Protein AF-A0A6A7KTP9-F1 (afdb_monomer)

Structure (mmCIF, N/CA/C/O backbone):
data_AF-A0A6A7KTP9-F1
#
_entry.id   AF-A0A6A7KTP9-F1
#
loop_
_atom_site.group_PDB
_atom_site.id
_atom_site.type_symbol
_atom_site.label_atom_id
_atom_site.label_alt_id
_atom_site.label_comp_id
_atom_site.label_asym_id
_ato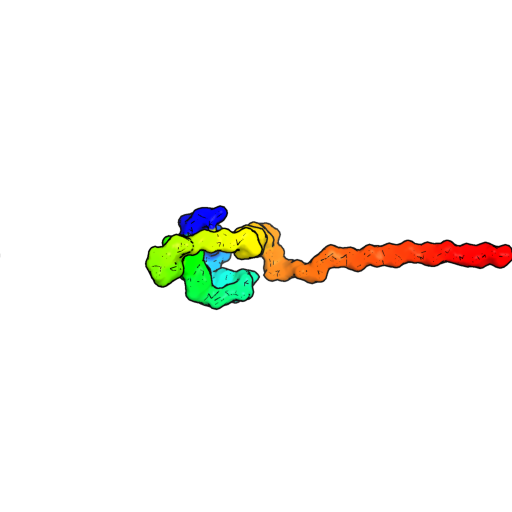m_site.label_entity_id
_atom_site.label_seq_id
_atom_site.pdbx_PDB_ins_code
_atom_site.Cartn_x
_atom_site.Cartn_y
_atom_site.Cartn_z
_atom_site.occupancy
_atom_site.B_iso_or_equiv
_atom_site.auth_seq_id
_atom_site.auth_comp_id
_atom_site.auth_asym_id
_atom_site.auth_atom_id
_atom_site.pdbx_PDB_model_num
ATOM 1 N N . MET A 1 1 ? -9.932 -1.623 -7.058 1.00 90.75 1 MET A N 1
ATOM 2 C CA . MET A 1 1 ? -9.688 -2.252 -5.750 1.00 90.75 1 MET A CA 1
ATOM 3 C C . MET A 1 1 ? -10.330 -1.373 -4.698 1.00 90.75 1 MET A C 1
ATOM 5 O O . MET A 1 1 ? -9.935 -0.214 -4.585 1.00 90.75 1 MET A O 1
ATOM 9 N N . LYS A 1 2 ? -11.379 -1.873 -4.036 1.00 96.88 2 LYS A N 1
ATOM 10 C CA . LYS A 1 2 ? -12.039 -1.166 -2.932 1.00 96.88 2 LYS A CA 1
ATOM 11 C C . LYS A 1 2 ? -11.176 -1.281 -1.660 1.00 96.88 2 LYS A C 1
ATOM 13 O O . LYS A 1 2 ? -10.326 -2.170 -1.602 1.00 96.88 2 LYS A O 1
ATOM 18 N N . PRO A 1 3 ? -11.399 -0.447 -0.629 1.00 97.56 3 PRO A N 1
ATOM 19 C CA . PRO A 1 3 ? -10.648 -0.529 0.629 1.00 97.56 3 PRO A CA 1
ATOM 20 C C . PRO A 1 3 ? -10.660 -1.930 1.266 1.00 97.56 3 PRO A C 1
ATOM 22 O O . PRO A 1 3 ? -9.620 -2.450 1.669 1.00 97.56 3 PRO A O 1
ATOM 25 N N . ALA A 1 4 ? -11.824 -2.591 1.256 1.00 97.69 4 ALA A N 1
ATOM 26 C CA . ALA A 1 4 ? -11.979 -3.962 1.742 1.00 97.69 4 ALA A CA 1
ATOM 27 C C . ALA A 1 4 ? -11.169 -4.986 0.923 1.00 97.69 4 ALA A C 1
ATOM 29 O O . ALA A 1 4 ? -10.584 -5.902 1.501 1.00 97.69 4 ALA A O 1
ATOM 30 N N . ASP A 1 5 ? -11.085 -4.813 -0.400 1.00 98.38 5 ASP A N 1
ATOM 31 C CA . ASP A 1 5 ? -10.287 -5.685 -1.271 1.00 98.38 5 ASP A CA 1
ATOM 32 C C . ASP A 1 5 ? -8.791 -5.512 -1.009 1.00 98.38 5 ASP A C 1
ATOM 34 O O . ASP A 1 5 ? -8.067 -6.497 -0.957 1.00 98.38 5 ASP A O 1
ATOM 38 N N . PHE A 1 6 ? -8.331 -4.274 -0.796 1.00 98.50 6 PHE A N 1
ATOM 39 C CA . PHE A 1 6 ? -6.929 -3.990 -0.476 1.00 98.50 6 PHE A CA 1
ATOM 40 C C . PHE A 1 6 ? -6.529 -4.618 0.867 1.00 98.50 6 PHE A C 1
ATOM 42 O O . PHE A 1 6 ? -5.487 -5.265 0.973 1.00 98.50 6 PHE A O 1
ATOM 49 N N . LYS A 1 7 ? -7.404 -4.526 1.878 1.00 98.56 7 LYS A N 1
ATOM 50 C CA . LYS A 1 7 ? -7.208 -5.211 3.164 1.00 98.56 7 LYS A CA 1
ATOM 51 C C . LYS A 1 7 ? -7.177 -6.735 3.008 1.00 98.56 7 LYS A C 1
ATOM 53 O O . LYS A 1 7 ? -6.318 -7.386 3.601 1.00 98.56 7 LYS A O 1
ATOM 58 N N . ARG A 1 8 ? -8.099 -7.306 2.219 1.00 98.62 8 ARG A N 1
ATOM 59 C CA . ARG A 1 8 ? -8.142 -8.749 1.920 1.00 98.62 8 ARG A CA 1
ATOM 60 C C . ARG A 1 8 ? -6.887 -9.222 1.201 1.00 98.62 8 ARG A C 1
ATOM 62 O O . ARG A 1 8 ? -6.329 -10.222 1.622 1.00 98.62 8 ARG A O 1
ATOM 69 N N . TRP A 1 9 ? -6.429 -8.497 0.181 1.00 98.56 9 TRP A N 1
ATOM 70 C CA . TRP A 1 9 ? -5.181 -8.783 -0.530 1.00 98.56 9 TRP A CA 1
ATOM 71 C C . TRP A 1 9 ? -4.007 -8.877 0.448 1.00 98.56 9 TRP A C 1
ATOM 73 O O . TRP A 1 9 ? -3.354 -9.913 0.530 1.00 98.56 9 TRP A O 1
ATOM 83 N N . ARG A 1 10 ? -3.810 -7.842 1.275 1.00 98.62 10 ARG A N 1
ATOM 84 C CA . ARG A 1 10 ? -2.710 -7.812 2.244 1.00 98.62 10 ARG A CA 1
ATOM 85 C C . ARG A 1 10 ? -2.764 -9.000 3.203 1.00 98.62 10 ARG A C 1
ATOM 87 O O . ARG A 1 10 ? -1.748 -9.634 3.466 1.00 98.62 10 ARG A O 1
ATOM 94 N N . LYS A 1 11 ? -3.951 -9.281 3.745 1.00 98.50 11 LYS A N 1
ATOM 95 C CA . LYS A 1 11 ? -4.160 -10.400 4.670 1.00 98.50 11 LYS A CA 1
ATOM 96 C C . LYS A 1 11 ? -3.997 -11.760 3.995 1.00 98.50 11 LYS A C 1
ATOM 98 O O . LYS A 1 11 ? -3.475 -12.659 4.638 1.00 98.50 11 LYS A O 1
ATOM 103 N N . GLY A 1 12 ? -4.388 -11.892 2.729 1.00 98.31 12 GLY A N 1
ATOM 104 C CA . GLY A 1 12 ? -4.186 -13.101 1.930 1.00 98.31 12 GLY A CA 1
ATOM 105 C C . GLY A 1 12 ? -2.709 -13.427 1.705 1.00 98.31 12 GLY A C 1
ATOM 106 O O . GLY A 1 12 ? -2.360 -14.596 1.650 1.00 98.31 12 GLY A O 1
ATOM 107 N N . LEU A 1 13 ? -1.843 -12.410 1.671 1.00 97.69 13 LEU A N 1
ATOM 108 C CA . LEU A 1 13 ? -0.385 -12.572 1.626 1.00 97.69 13 LEU A CA 1
ATOM 109 C C . LEU A 1 13 ? 0.268 -12.704 3.016 1.00 97.69 13 LEU A C 1
ATOM 111 O O . LEU A 1 13 ? 1.488 -12.704 3.120 1.00 97.69 13 LEU A O 1
ATOM 115 N N . GLY A 1 14 ? -0.513 -12.749 4.100 1.00 98.12 14 GLY A N 1
ATOM 116 C CA . GLY A 1 14 ? 0.021 -12.836 5.465 1.00 98.12 14 GLY A CA 1
ATOM 117 C C . GLY A 1 14 ? 0.726 -11.571 5.972 1.00 98.12 14 GLY A C 1
ATOM 118 O O . GLY A 1 14 ? 1.269 -11.576 7.072 1.00 98.12 14 GLY A O 1
ATOM 119 N N . LEU A 1 15 ? 0.683 -10.463 5.227 1.00 98.25 15 LEU A N 1
ATOM 120 C CA . LEU A 1 15 ? 1.475 -9.270 5.524 1.00 98.25 15 LEU A CA 1
ATOM 121 C C . LEU A 1 15 ? 0.843 -8.409 6.629 1.00 98.25 15 LEU A C 1
ATOM 123 O O . LEU A 1 15 ? -0.366 -8.130 6.651 1.00 98.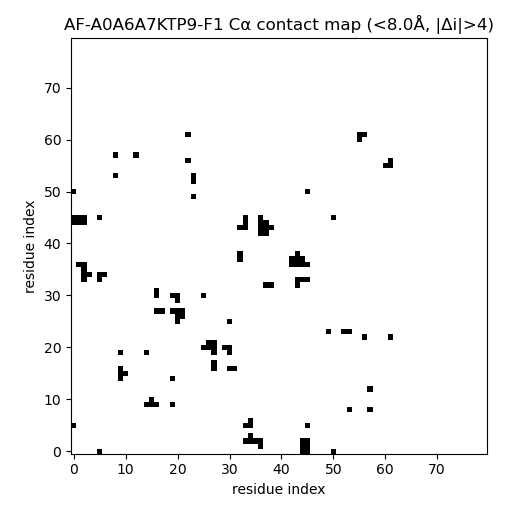25 15 LEU A O 1
ATOM 127 N N . SER A 1 16 ? 1.669 -7.865 7.515 1.00 98.56 16 SER A N 1
ATOM 128 C CA . SER A 1 16 ? 1.327 -6.724 8.363 1.00 98.56 16 SER A CA 1
ATOM 129 C C . SER A 1 16 ? 1.186 -5.439 7.532 1.00 98.56 16 SER A C 1
ATOM 131 O O . SER A 1 16 ? 1.577 -5.359 6.368 1.00 98.56 16 SER A O 1
ATOM 133 N N . GLN A 1 17 ? 0.617 -4.381 8.122 1.00 98.56 17 GLN A N 1
ATOM 134 C CA . GLN A 1 17 ? 0.563 -3.072 7.450 1.00 98.56 17 GLN A CA 1
ATOM 135 C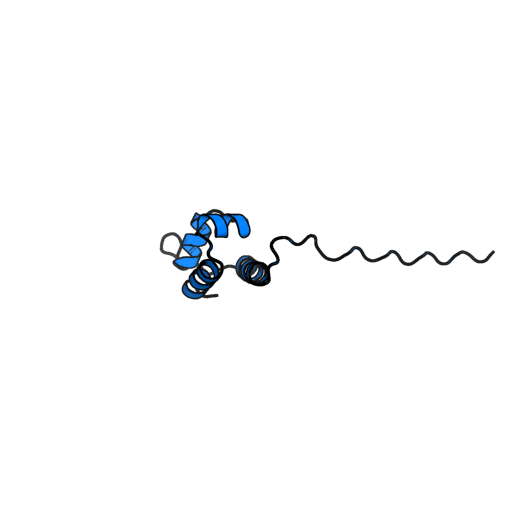 C . GLN A 1 17 ? 1.957 -2.467 7.216 1.00 98.56 17 GLN A C 1
ATOM 137 O O . GLN A 1 17 ? 2.092 -1.622 6.336 1.00 98.56 17 GLN A O 1
ATOM 142 N N . LYS A 1 18 ? 2.958 -2.845 8.026 1.00 98.69 18 LYS A N 1
ATOM 143 C CA . LYS A 1 18 ? 4.340 -2.376 7.889 1.00 98.69 18 LYS A CA 1
ATOM 144 C C . LYS A 1 18 ? 5.003 -3.056 6.690 1.00 98.69 18 LYS A C 1
ATOM 146 O O . LYS A 1 18 ? 5.437 -2.353 5.790 1.00 98.69 18 LYS A O 1
ATOM 151 N N . GLU A 1 19 ? 4.964 -4.384 6.632 1.00 98.62 19 GLU A N 1
ATOM 152 C CA . GLU A 1 19 ? 5.568 -5.161 5.536 1.00 98.62 19 GLU A CA 1
ATOM 153 C C . GLU A 1 19 ? 4.923 -4.828 4.191 1.00 98.62 19 GLU A C 1
ATOM 155 O O . GLU A 1 19 ? 5.611 -4.590 3.209 1.00 98.62 19 GLU A O 1
ATOM 160 N N . ALA A 1 20 ? 3.593 -4.699 4.145 1.00 98.56 20 ALA A N 1
ATOM 161 C CA . ALA A 1 20 ? 2.915 -4.276 2.921 1.00 98.56 20 ALA A CA 1
ATOM 162 C C . ALA A 1 20 ? 3.360 -2.882 2.453 1.00 98.56 20 ALA A C 1
ATOM 164 O O . ALA A 1 20 ? 3.389 -2.613 1.257 1.00 98.56 20 ALA A O 1
ATOM 165 N N . ALA A 1 21 ? 3.686 -1.983 3.385 1.00 98.62 21 ALA A N 1
ATOM 166 C CA . ALA A 1 21 ? 4.193 -0.663 3.043 1.00 98.62 21 ALA A CA 1
ATOM 167 C C . ALA A 1 21 ? 5.618 -0.744 2.484 1.00 98.62 21 ALA A C 1
ATOM 169 O O . ALA A 1 21 ? 5.895 -0.098 1.480 1.00 98.62 21 ALA A O 1
ATOM 170 N N . GLU A 1 22 ? 6.479 -1.567 3.083 1.00 98.38 22 GLU A N 1
ATOM 171 C CA . GLU A 1 22 ? 7.847 -1.815 2.612 1.00 98.38 22 GLU A CA 1
ATOM 172 C C . GLU A 1 22 ? 7.845 -2.424 1.203 1.00 98.38 22 GLU A C 1
ATOM 174 O O . GLU A 1 22 ? 8.445 -1.849 0.299 1.00 98.38 22 GLU A O 1
ATOM 179 N N . MET A 1 23 ? 7.067 -3.488 0.975 1.00 97.94 23 MET A N 1
ATOM 180 C CA . MET A 1 23 ? 6.949 -4.152 -0.334 1.00 97.94 23 MET A CA 1
ATOM 181 C C . MET A 1 23 ? 6.382 -3.237 -1.429 1.00 97.94 23 MET A C 1
ATOM 183 O O . MET A 1 23 ? 6.712 -3.385 -2.599 1.00 97.94 23 MET A O 1
ATOM 187 N N . LEU A 1 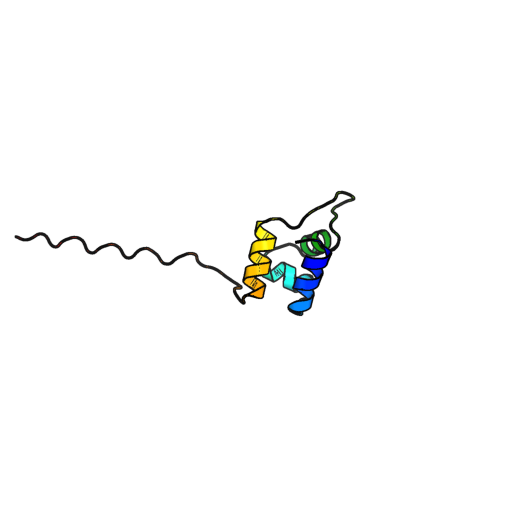24 ? 5.506 -2.292 -1.069 1.00 98.00 24 LEU A N 1
ATOM 188 C CA . LEU A 1 24 ? 4.921 -1.336 -2.018 1.00 98.00 24 LEU A CA 1
ATOM 189 C C . LEU A 1 24 ? 5.748 -0.048 -2.172 1.00 98.00 24 LEU A C 1
ATOM 191 O O . LEU A 1 24 ? 5.357 0.819 -2.955 1.00 98.00 24 LEU A O 1
ATOM 195 N N . GLY A 1 25 ? 6.828 0.134 -1.403 1.00 97.69 25 GLY A N 1
ATOM 196 C CA . GLY A 1 25 ? 7.593 1.386 -1.384 1.00 97.69 25 GLY A CA 1
ATOM 197 C C . GLY A 1 25 ? 6.791 2.586 -0.858 1.00 97.69 25 GLY A C 1
ATOM 198 O O . GLY A 1 25 ? 6.941 3.712 -1.331 1.00 97.69 25 GLY A O 1
ATOM 199 N N . LEU A 1 26 ? 5.892 2.363 0.103 1.00 98.00 26 LEU A N 1
ATOM 200 C CA . LEU A 1 26 ? 4.994 3.372 0.663 1.00 98.00 26 LEU A CA 1
ATOM 201 C C . LEU A 1 26 ? 5.285 3.642 2.142 1.00 98.00 26 LEU A C 1
ATOM 203 O O . LEU A 1 26 ? 5.799 2.811 2.883 1.00 98.00 26 LEU A O 1
ATOM 207 N N . LYS A 1 27 ? 4.831 4.798 2.637 1.00 98.19 27 LYS A N 1
ATOM 208 C CA . LYS A 1 27 ? 4.723 5.024 4.086 1.00 98.19 27 LYS A CA 1
ATOM 209 C C . LYS A 1 27 ? 3.592 4.158 4.651 1.00 98.19 27 LYS A C 1
ATOM 211 O O . LYS A 1 27 ? 2.497 4.155 4.088 1.00 98.19 27 LYS A O 1
ATOM 216 N N . ARG A 1 28 ? 3.779 3.544 5.829 1.00 98.31 28 ARG A N 1
ATOM 217 C CA . ARG A 1 28 ? 2.745 2.737 6.527 1.00 98.31 28 ARG A CA 1
ATOM 218 C C . ARG A 1 28 ? 1.378 3.428 6.615 1.00 98.31 28 ARG A C 1
ATOM 220 O O . ARG A 1 28 ? 0.341 2.784 6.470 1.00 98.31 28 ARG A O 1
ATOM 227 N N . ARG A 1 29 ? 1.359 4.750 6.809 1.00 97.88 29 ARG A N 1
ATOM 228 C CA . ARG A 1 29 ? 0.117 5.538 6.876 1.00 97.88 29 ARG A CA 1
ATOM 229 C C . ARG A 1 29 ? -0.700 5.490 5.576 1.00 97.88 29 ARG A C 1
ATOM 231 O O . ARG A 1 29 ? -1.922 5.536 5.635 1.00 97.88 29 ARG A O 1
ATOM 238 N N . MET A 1 30 ? -0.058 5.338 4.416 1.00 98.19 30 MET A N 1
ATOM 239 C CA . MET A 1 30 ? -0.757 5.214 3.129 1.00 98.19 30 MET A CA 1
ATOM 240 C C . MET A 1 30 ? -1.538 3.906 3.036 1.00 98.19 30 MET A C 1
ATOM 242 O O . MET A 1 30 ? -2.699 3.924 2.643 1.00 98.19 30 MET A O 1
ATOM 246 N N . VAL A 1 31 ? -0.950 2.796 3.495 1.00 98.31 31 VAL A N 1
ATOM 247 C CA . VAL A 1 31 ? -1.644 1.501 3.598 1.00 98.31 31 VAL A CA 1
ATOM 248 C C . VAL A 1 31 ? -2.903 1.645 4.458 1.00 98.31 31 VAL A C 1
ATOM 250 O O . VAL A 1 31 ? -3.978 1.217 4.051 1.00 98.31 31 VAL A O 1
ATOM 253 N N . GLN A 1 32 ? -2.808 2.324 5.605 1.00 98.12 32 GLN A N 1
ATOM 254 C CA . GLN A 1 32 ? -3.962 2.577 6.478 1.00 98.12 32 GLN A CA 1
ATOM 255 C C . GLN A 1 32 ? -5.045 3.421 5.798 1.00 98.12 32 GLN A C 1
ATOM 257 O O . GLN A 1 32 ? -6.227 3.088 5.888 1.00 98.12 32 GLN A O 1
ATOM 262 N N . TYR A 1 33 ? -4.661 4.493 5.102 1.00 98.44 33 TYR A N 1
ATOM 263 C CA . TYR A 1 33 ? -5.605 5.324 4.357 1.00 98.44 33 TYR A CA 1
ATOM 264 C C . TYR A 1 33 ? -6.325 4.539 3.260 1.00 98.44 33 TYR A C 1
ATOM 266 O O . TYR A 1 33 ? -7.534 4.690 3.099 1.00 98.44 33 TYR A O 1
ATOM 274 N N . TYR A 1 34 ? -5.614 3.665 2.549 1.00 98.38 34 TYR A N 1
ATOM 275 C CA . TYR A 1 34 ? -6.191 2.812 1.514 1.00 98.38 34 TYR A CA 1
ATOM 276 C C . TYR A 1 34 ? -7.123 1.738 2.075 1.00 98.38 34 TYR A C 1
ATOM 278 O O . TYR A 1 34 ? -8.186 1.518 1.502 1.00 98.38 34 TYR A O 1
ATOM 286 N N . GLU A 1 35 ? -6.790 1.124 3.213 1.00 98.12 35 GLU A N 1
ATOM 287 C CA . GLU A 1 35 ? -7.678 0.170 3.893 1.00 98.12 35 GLU A CA 1
ATOM 288 C C . GLU A 1 35 ? -8.929 0.828 4.475 1.00 98.12 35 GLU A C 1
ATOM 290 O O . GLU A 1 35 ? -9.996 0.216 4.490 1.00 98.12 35 GLU A O 1
ATOM 295 N N . LYS A 1 36 ? -8.809 2.069 4.960 1.00 97.69 36 LYS A N 1
ATOM 296 C CA . LYS A 1 36 ? -9.946 2.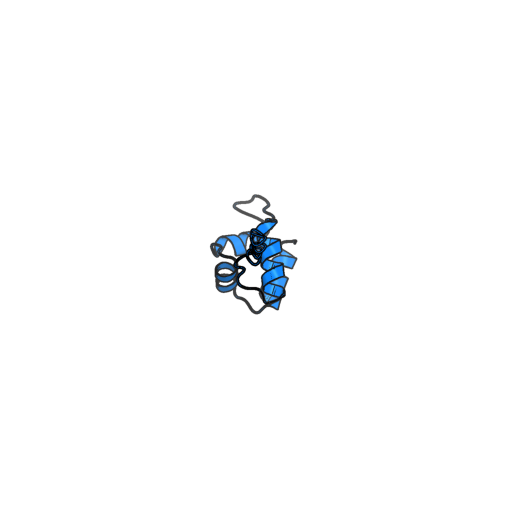835 5.482 1.00 97.69 36 LYS A CA 1
ATOM 297 C C . LYS A 1 36 ? -10.773 3.476 4.364 1.00 97.69 36 LYS A C 1
ATOM 299 O O . LYS A 1 36 ? -11.943 3.778 4.564 1.00 97.69 36 LYS A O 1
ATOM 304 N N . GLY A 1 37 ? -10.170 3.715 3.201 1.00 97.69 37 GLY A N 1
ATOM 305 C CA . GLY A 1 37 ? -10.778 4.460 2.100 1.00 97.69 37 GLY A CA 1
ATOM 306 C C . GLY A 1 37 ? -10.912 5.960 2.363 1.00 97.69 37 GLY A C 1
ATOM 307 O O . GLY A 1 37 ? -11.671 6.634 1.666 1.00 97.69 37 GLY A O 1
ATOM 308 N N . GLN A 1 38 ? -10.201 6.499 3.361 1.00 96.44 38 GLN A N 1
ATOM 309 C CA . GLN A 1 38 ? -10.216 7.928 3.674 1.00 96.44 38 GLN A CA 1
ATOM 310 C C . GLN A 1 38 ? -8.860 8.452 4.162 1.00 96.44 38 GLN A C 1
ATOM 312 O O . GLN A 1 38 ? -8.119 7.754 4.856 1.00 96.44 38 GLN A O 1
ATOM 317 N N . ARG A 1 39 ? -8.5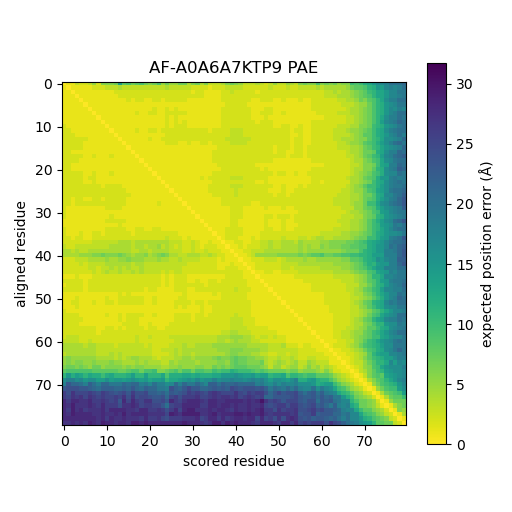98 9.727 3.874 1.00 95.44 39 ARG A N 1
ATOM 318 C CA . ARG A 1 39 ? -7.500 10.538 4.401 1.00 95.44 39 ARG A CA 1
ATOM 319 C C . ARG A 1 39 ? -8.082 11.847 4.925 1.00 95.44 39 ARG A C 1
ATOM 321 O O . ARG A 1 39 ? -8.701 12.579 4.163 1.00 95.44 39 ARG A O 1
ATOM 328 N N . ASP A 1 40 ? -7.890 12.116 6.214 1.00 92.94 40 ASP A N 1
ATOM 329 C CA . ASP A 1 40 ? -8.278 13.383 6.855 1.00 92.94 40 ASP A CA 1
ATOM 330 C C . ASP A 1 40 ? -9.748 13.771 6.561 1.00 92.94 40 ASP A C 1
ATOM 332 O O . ASP A 1 40 ? -10.066 14.892 6.181 1.00 92.94 40 ASP A O 1
ATOM 336 N N . GLY A 1 41 ? -10.649 12.782 6.647 1.00 92.38 41 GLY A N 1
ATOM 337 C CA . GLY A 1 41 ? -12.088 12.933 6.379 1.00 92.38 41 GLY A CA 1
ATOM 338 C C . GLY A 1 41 ? -12.493 12.876 4.900 1.00 92.38 41 GLY A C 1
ATOM 339 O O . GLY A 1 41 ? -13.670 12.710 4.596 1.00 92.38 41 GLY A O 1
ATOM 340 N N . LYS A 1 42 ? -11.540 12.936 3.966 1.00 95.56 42 LYS A N 1
ATOM 341 C CA . LYS A 1 42 ? -11.800 12.865 2.521 1.00 95.56 42 LYS A CA 1
ATOM 342 C C . LYS A 1 42 ? -11.674 11.437 2.012 1.00 95.56 42 LYS A C 1
ATOM 344 O O . LYS A 1 42 ? -10.754 10.721 2.403 1.00 95.56 42 LYS A O 1
ATOM 349 N N . LYS A 1 43 ? -12.561 11.021 1.104 1.00 96.12 43 LYS A N 1
ATOM 350 C CA . LYS A 1 43 ? -12.461 9.707 0.452 1.00 96.12 43 LYS A CA 1
ATOM 351 C C . LYS A 1 43 ? -11.161 9.615 -0.349 1.00 96.12 43 LYS A C 1
ATOM 353 O O . LYS A 1 43 ? -10.827 10.529 -1.097 1.00 96.12 43 LYS A O 1
ATOM 358 N N . VAL A 1 44 ? -10.449 8.500 -0.211 1.00 96.62 44 VAL A N 1
ATOM 359 C CA . VAL A 1 44 ? -9.245 8.204 -0.995 1.00 96.62 44 VAL A CA 1
ATOM 360 C C . VAL A 1 44 ? -9.328 6.787 -1.544 1.00 96.62 44 VAL A C 1
ATOM 362 O O . VAL A 1 44 ? -9.638 5.838 -0.826 1.00 96.62 44 VAL A O 1
ATOM 365 N N . GLY A 1 45 ? -9.081 6.651 -2.843 1.00 96.44 45 GLY A N 1
ATOM 366 C CA . GLY A 1 45 ? -8.994 5.359 -3.512 1.00 96.44 45 GLY A CA 1
ATOM 367 C C . GLY A 1 45 ? -7.557 4.851 -3.578 1.00 96.44 45 GLY A C 1
ATOM 368 O O . GLY A 1 45 ? -6.607 5.621 -3.450 1.00 96.44 45 GLY A O 1
ATOM 369 N N . VAL A 1 46 ? -7.402 3.553 -3.840 1.00 97.88 46 VAL A N 1
ATOM 370 C CA . VAL A 1 46 ? -6.101 2.947 -4.154 1.00 97.88 46 VAL A CA 1
ATOM 371 C C . VAL A 1 46 ? -5.666 3.405 -5.560 1.00 97.88 46 VAL A C 1
ATOM 373 O O . VAL A 1 46 ? -6.367 3.088 -6.533 1.00 97.88 46 VAL A O 1
ATOM 376 N N . PRO A 1 47 ? -4.536 4.125 -5.718 1.00 98.00 47 PRO A N 1
AT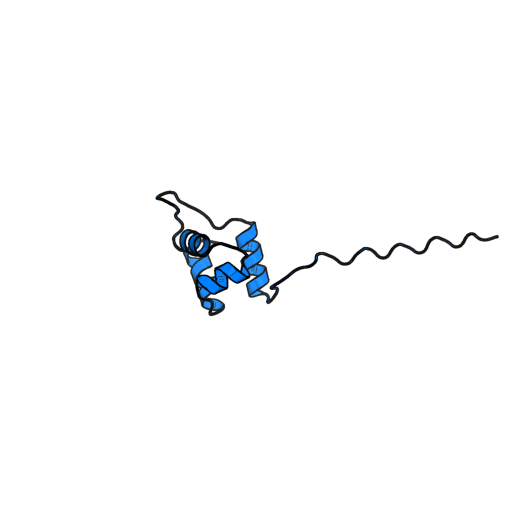OM 377 C CA . PRO A 1 47 ? -4.061 4.581 -7.024 1.00 98.00 47 PRO A CA 1
ATOM 378 C C . PRO A 1 47 ? -3.814 3.422 -7.997 1.00 98.00 47 PRO A C 1
ATOM 380 O O . PRO A 1 47 ? -3.563 2.290 -7.584 1.00 98.00 47 PRO A O 1
ATOM 383 N N . LYS A 1 48 ? -3.849 3.693 -9.310 1.00 98.31 48 LYS A N 1
ATOM 384 C CA . LYS A 1 48 ? -3.586 2.670 -10.344 1.00 98.31 48 LYS A CA 1
ATOM 385 C C . LYS A 1 48 ? -2.232 1.984 -10.136 1.00 98.31 48 LYS A C 1
ATOM 387 O O . LYS A 1 48 ? -2.192 0.761 -10.155 1.00 98.31 48 LYS A O 1
ATOM 392 N N . ILE A 1 49 ? -1.177 2.756 -9.868 1.00 98.06 49 ILE A N 1
ATOM 393 C CA . ILE A 1 49 ? 0.176 2.228 -9.628 1.00 98.06 49 ILE A CA 1
ATOM 394 C C . ILE A 1 49 ? 0.206 1.220 -8.472 1.00 98.06 49 ILE A C 1
ATOM 396 O O . ILE A 1 49 ? 0.757 0.138 -8.617 1.00 98.06 49 ILE A O 1
ATOM 400 N N . VAL A 1 50 ? -0.493 1.516 -7.371 1.00 98.31 50 VAL A N 1
ATOM 401 C CA . VAL A 1 50 ? -0.541 0.641 -6.195 1.00 98.31 50 VAL A CA 1
ATOM 402 C C . VAL A 1 50 ? -1.333 -0.625 -6.507 1.00 98.31 50 VAL A C 1
ATOM 404 O O . VAL A 1 50 ? -0.920 -1.710 -6.131 1.00 98.31 50 VAL A O 1
ATOM 407 N N . ARG A 1 51 ? -2.445 -0.519 -7.248 1.00 98.50 51 ARG A N 1
ATOM 408 C CA . ARG A 1 51 ? -3.223 -1.699 -7.662 1.00 98.50 51 ARG A CA 1
ATOM 409 C C . ARG A 1 51 ? -2.419 -2.649 -8.550 1.00 98.50 51 ARG A C 1
ATOM 411 O O . ARG A 1 51 ? -2.556 -3.856 -8.392 1.00 98.50 51 ARG A O 1
ATOM 418 N N . LEU A 1 52 ? -1.615 -2.108 -9.465 1.00 98.38 52 LEU A N 1
ATOM 419 C CA . LEU A 1 52 ? -0.728 -2.902 -10.316 1.00 98.38 52 LEU A CA 1
ATOM 420 C C . LEU A 1 52 ? 0.385 -3.560 -9.493 1.00 98.38 52 LEU A C 1
ATOM 422 O O . LEU A 1 52 ? 0.622 -4.750 -9.656 1.00 98.38 52 LEU A O 1
ATOM 426 N N . ALA A 1 53 ? 0.990 -2.830 -8.552 1.00 98.38 53 ALA A N 1
ATOM 427 C CA . ALA A 1 53 ? 1.982 -3.392 -7.638 1.00 98.38 53 ALA A CA 1
ATOM 428 C C . ALA A 1 53 ? 1.393 -4.503 -6.746 1.00 98.38 53 ALA A C 1
ATOM 430 O O . ALA A 1 53 ? 2.015 -5.543 -6.576 1.00 98.38 53 ALA A O 1
ATOM 431 N N . CYS A 1 54 ? 0.163 -4.349 -6.237 1.00 98.38 54 CYS A N 1
ATOM 432 C CA . CYS A 1 54 ? -0.522 -5.417 -5.498 1.00 98.38 54 CYS A CA 1
ATOM 433 C C . CYS A 1 54 ? -0.709 -6.686 -6.336 1.00 98.38 54 CYS A C 1
ATOM 435 O O . CYS A 1 54 ? -0.579 -7.785 -5.802 1.00 98.38 54 CYS A O 1
ATOM 437 N N . TYR A 1 55 ? -1.038 -6.536 -7.622 1.00 98.38 55 TYR A N 1
ATOM 438 C CA . TYR A 1 55 ? -1.150 -7.670 -8.535 1.00 98.38 55 TYR A CA 1
ATOM 439 C C . TYR A 1 55 ? 0.207 -8.355 -8.735 1.00 98.38 55 TYR A C 1
ATOM 441 O O . TYR A 1 55 ? 0.293 -9.553 -8.510 1.00 98.38 55 TYR A O 1
ATOM 449 N N . ALA A 1 56 ? 1.263 -7.594 -9.041 1.00 98.38 56 ALA A N 1
ATOM 450 C CA . ALA A 1 56 ? 2.621 -8.126 -9.180 1.00 98.38 56 ALA A CA 1
ATOM 451 C C . ALA A 1 56 ? 3.072 -8.898 -7.928 1.00 98.38 56 ALA A C 1
ATOM 453 O O . ALA A 1 56 ? 3.514 -10.036 -8.032 1.00 98.38 56 ALA A O 1
ATOM 454 N N . LEU A 1 57 ? 2.856 -8.334 -6.736 1.00 98.06 57 LEU A N 1
ATOM 455 C CA . LEU A 1 57 ? 3.184 -8.994 -5.470 1.00 98.06 57 LEU A CA 1
ATOM 456 C C . LEU A 1 57 ? 2.375 -10.274 -5.231 1.00 98.06 57 LEU A C 1
ATOM 458 O O . LEU A 1 57 ? 2.904 -11.235 -4.682 1.00 98.06 57 LEU A O 1
ATOM 462 N N . ALA A 1 58 ? 1.099 -10.299 -5.628 1.00 97.69 58 ALA A N 1
ATOM 463 C CA . ALA A 1 58 ? 0.276 -11.504 -5.536 1.00 97.69 58 ALA A CA 1
ATOM 464 C C . ALA A 1 58 ? 0.723 -12.598 -6.521 1.00 97.69 58 ALA A C 1
ATOM 466 O O . ALA A 1 58 ? 0.527 -13.775 -6.239 1.00 97.69 58 ALA A O 1
ATOM 467 N N . ASP A 1 59 ? 1.343 -12.203 -7.633 1.00 97.56 59 ASP A N 1
ATOM 468 C CA . ASP A 1 59 ? 1.952 -13.084 -8.635 1.00 97.56 59 ASP A CA 1
ATOM 469 C C . ASP A 1 59 ? 3.403 -13.477 -8.280 1.00 97.56 59 ASP A C 1
ATOM 471 O O . ASP A 1 59 ? 4.083 -14.159 -9.039 1.00 97.56 59 ASP A O 1
ATOM 475 N N . GLY A 1 60 ? 3.906 -13.048 -7.114 1.00 96.81 60 GLY A N 1
ATOM 476 C CA . GLY A 1 60 ? 5.262 -13.351 -6.646 1.00 96.81 60 GLY A CA 1
ATOM 477 C C . GLY A 1 60 ? 6.361 -12.445 -7.213 1.00 96.81 60 GLY A C 1
ATOM 478 O O . GLY A 1 60 ? 7.542 -12.688 -6.969 1.00 96.81 60 GLY A O 1
ATOM 479 N N . VAL A 1 61 ? 6.006 -11.376 -7.930 1.00 97.12 61 VAL A N 1
ATOM 480 C CA . VAL A 1 61 ? 6.953 -10.404 -8.492 1.00 97.12 61 VAL A CA 1
ATOM 481 C C . VAL A 1 61 ? 7.153 -9.243 -7.515 1.00 97.12 61 VAL A C 1
ATOM 483 O O . VAL A 1 61 ? 6.301 -8.361 -7.390 1.00 97.12 61 VAL A O 1
ATOM 486 N N . ALA A 1 62 ? 8.295 -9.239 -6.823 1.00 94.19 62 ALA A N 1
ATOM 487 C CA . ALA A 1 62 ? 8.658 -8.200 -5.851 1.00 94.19 62 ALA A CA 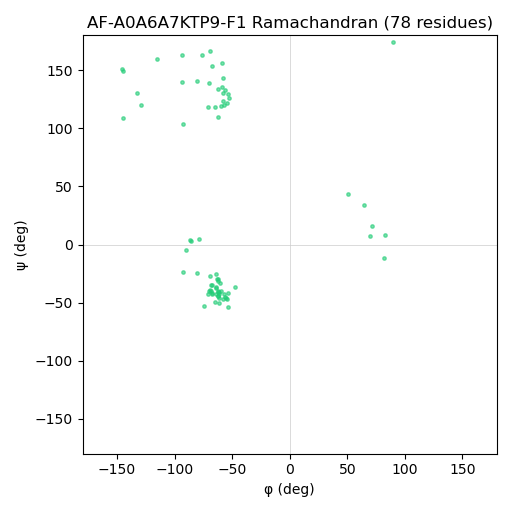1
ATOM 488 C C . ALA A 1 62 ? 9.492 -7.049 -6.442 1.00 94.19 62 ALA A C 1
ATOM 490 O O . ALA A 1 62 ? 9.476 -5.950 -5.896 1.00 94.19 62 ALA A O 1
ATOM 491 N N . ASP A 1 63 ? 10.193 -7.287 -7.553 1.00 93.69 63 ASP A N 1
ATOM 492 C CA . ASP A 1 63 ? 11.015 -6.290 -8.243 1.00 93.69 63 ASP A CA 1
ATOM 493 C C . ASP A 1 63 ? 10.987 -6.524 -9.763 1.00 93.69 63 ASP A C 1
ATOM 495 O O . ASP A 1 63 ? 10.790 -7.650 -10.227 1.00 93.69 63 ASP A O 1
ATOM 499 N N . TYR A 1 64 ? 11.155 -5.460 -10.550 1.00 93.62 64 TYR A N 1
ATOM 500 C CA . TYR A 1 64 ? 11.110 -5.509 -12.010 1.00 93.62 64 TYR A CA 1
ATOM 501 C C . TYR A 1 64 ? 12.096 -4.520 -12.642 1.00 93.62 64 TYR A C 1
ATOM 503 O O . TYR A 1 64 ? 11.866 -3.312 -12.675 1.00 93.62 64 TYR A O 1
ATOM 511 N N . GLY A 1 65 ? 13.169 -5.055 -13.232 1.00 93.31 65 GLY A N 1
ATOM 512 C CA . GLY A 1 65 ? 14.234 -4.275 -13.877 1.00 93.31 65 GLY A CA 1
ATOM 513 C C . GLY A 1 65 ? 13.920 -3.754 -15.286 1.00 93.31 65 GLY A C 1
ATOM 514 O O . GLY A 1 65 ? 14.795 -3.174 -15.930 1.00 93.31 65 GLY A O 1
ATOM 515 N N . GLY A 1 66 ? 12.700 -3.956 -15.787 1.00 92.56 66 GLY A N 1
ATOM 516 C CA . GLY A 1 66 ? 12.322 -3.601 -17.154 1.00 92.56 66 GLY A CA 1
ATOM 517 C C . GLY A 1 66 ? 12.566 -4.721 -18.175 1.00 92.56 66 GLY A C 1
ATOM 518 O O . GLY A 1 66 ? 13.099 -5.783 -17.847 1.00 92.56 66 GLY A O 1
ATOM 519 N N . PRO A 1 67 ? 12.136 -4.517 -19.430 1.00 93.75 67 PRO A N 1
ATOM 520 C CA . PRO A 1 67 ? 12.316 -5.502 -20.488 1.00 93.75 67 PRO A CA 1
ATOM 521 C C . PRO A 1 67 ? 13.801 -5.667 -20.858 1.00 93.75 67 PRO A C 1
ATOM 523 O O . PRO A 1 67 ? 14.587 -4.725 -20.713 1.00 93.75 67 PRO A O 1
ATOM 526 N N . PRO A 1 68 ? 14.202 -6.840 -21.385 1.00 89.62 68 PRO A N 1
ATOM 527 C CA . PRO A 1 68 ? 15.563 -7.046 -21.862 1.00 89.62 68 PRO A CA 1
ATOM 528 C C . PRO A 1 68 ? 15.910 -6.026 -22.952 1.00 89.62 68 PRO A C 1
ATOM 530 O O . PRO A 1 68 ? 15.077 -5.678 -23.792 1.00 89.62 68 PRO A O 1
ATOM 533 N N . LYS A 1 69 ? 17.166 -5.561 -22.964 1.00 87.81 69 LYS A N 1
ATOM 534 C CA . LYS A 1 69 ? 17.651 -4.673 -24.027 1.00 87.81 69 LYS A CA 1
ATOM 535 C C . LYS A 1 69 ? 17.506 -5.383 -25.380 1.00 87.81 69 LYS A C 1
ATOM 537 O O . LYS A 1 69 ? 17.897 -6.551 -25.480 1.00 87.81 69 LYS A O 1
ATOM 542 N N . PRO A 1 70 ? 17.001 -4.705 -26.426 1.00 83.62 70 PRO A N 1
ATOM 543 C CA . PRO A 1 70 ? 16.953 -5.296 -27.752 1.00 83.62 70 PRO A CA 1
ATOM 544 C C . PRO A 1 70 ? 18.374 -5.682 -28.169 1.00 83.62 70 PRO A C 1
ATOM 546 O O . PRO A 1 70 ? 19.306 -4.879 -28.052 1.00 83.62 70 PRO A O 1
ATOM 549 N N . LYS A 1 71 ? 18.555 -6.923 -28.637 1.00 78.81 71 LYS A N 1
ATOM 550 C CA . LYS A 1 71 ? 19.828 -7.345 -29.227 1.00 78.81 71 LYS A CA 1
ATOM 551 C C . LYS A 1 71 ? 20.083 -6.422 -30.417 1.00 78.81 71 LYS A C 1
ATOM 553 O O . LYS A 1 71 ? 19.264 -6.369 -31.332 1.00 78.81 71 LYS A O 1
ATOM 558 N N . ARG A 1 72 ? 21.182 -5.659 -30.394 1.00 73.81 72 ARG A N 1
ATOM 559 C CA . ARG A 1 72 ? 21.607 -4.893 -31.573 1.00 73.81 72 ARG A CA 1
ATOM 560 C C . ARG A 1 72 ? 21.721 -5.885 -32.728 1.00 73.81 72 ARG A C 1
ATOM 562 O O . ARG A 1 72 ? 22.463 -6.856 -32.606 1.00 73.81 72 ARG A O 1
ATOM 569 N N . ALA A 1 73 ? 20.971 -5.656 -33.805 1.00 67.69 73 ALA A N 1
ATOM 570 C CA . ALA A 1 73 ? 21.140 -6.419 -35.032 1.00 67.69 73 ALA A CA 1
ATOM 571 C C . ALA A 1 73 ? 22.617 -6.334 -35.440 1.00 67.69 73 ALA A C 1
ATOM 573 O O . ALA A 1 73 ? 23.199 -5.242 -35.427 1.00 67.69 73 ALA A O 1
ATOM 574 N N . ALA A 1 74 ? 23.232 -7.484 -35.722 1.00 64.25 74 ALA A N 1
ATOM 575 C CA . ALA A 1 74 ? 24.588 -7.535 -36.244 1.00 64.25 74 ALA A CA 1
ATOM 576 C C . ALA A 1 74 ? 24.654 -6.623 -37.475 1.00 64.25 74 ALA A C 1
ATOM 578 O O . ALA A 1 74 ? 23.811 -6.721 -38.369 1.00 64.25 74 ALA A O 1
ATOM 579 N N . LYS A 1 75 ? 25.605 -5.681 -37.487 1.00 63.81 75 LYS A N 1
ATOM 580 C CA . LYS A 1 75 ? 25.842 -4.853 -38.672 1.00 63.81 75 LYS A CA 1
ATOM 581 C C . LYS A 1 75 ? 26.129 -5.803 -39.842 1.00 63.81 75 LYS A C 1
ATOM 583 O O . LYS A 1 75 ? 26.931 -6.714 -39.639 1.00 63.81 75 LYS A O 1
ATOM 588 N N . PRO A 1 76 ? 25.515 -5.613 -41.023 1.00 61.84 76 PRO A N 1
ATOM 589 C CA . PRO A 1 76 ? 25.876 -6.408 -42.185 1.00 61.84 76 PRO A CA 1
ATOM 590 C C . PRO A 1 76 ? 27.368 -6.208 -42.450 1.00 61.84 76 PRO A C 1
ATOM 592 O O . PRO A 1 76 ? 27.851 -5.075 -42.546 1.00 61.84 76 PRO A O 1
ATOM 595 N N . GLU A 1 77 ? 28.094 -7.320 -42.474 1.00 67.75 77 GLU A N 1
ATOM 596 C CA . GLU A 1 77 ? 29.503 -7.376 -42.829 1.00 67.75 77 GLU A CA 1
ATOM 597 C C . GLU A 1 77 ? 29.644 -6.787 -44.235 1.00 67.75 77 GLU A C 1
ATOM 599 O O . GLU A 1 77 ? 28.978 -7.223 -45.177 1.00 67.75 77 GLU A O 1
ATOM 604 N N . LYS A 1 78 ? 30.423 -5.706 -44.360 1.00 65.69 78 LYS A N 1
ATOM 605 C CA . LYS A 1 78 ? 30.674 -5.073 -45.655 1.00 65.69 78 LYS A CA 1
ATOM 606 C C . LYS A 1 78 ? 31.379 -6.103 -46.532 1.00 65.69 78 LYS A C 1
ATOM 608 O O . LYS A 1 78 ? 32.534 -6.426 -46.276 1.00 65.69 78 LYS A O 1
ATOM 613 N N . ARG A 1 79 ? 30.679 -6.611 -47.545 1.00 61.97 79 ARG A N 1
ATOM 614 C CA . ARG A 1 79 ? 31.280 -7.441 -48.585 1.00 61.97 79 ARG A CA 1
ATOM 615 C C . ARG A 1 79 ? 32.268 -6.564 -49.363 1.00 61.97 79 ARG A C 1
ATOM 617 O O . ARG A 1 79 ? 31.863 -5.517 -49.869 1.00 61.97 79 ARG A O 1
ATOM 624 N N . VAL A 1 80 ? 33.540 -6.959 -49.320 1.00 65.00 80 VAL A N 1
ATOM 625 C CA . VAL A 1 80 ? 34.673 -6.360 -50.048 1.00 65.00 80 VAL A CA 1
ATOM 626 C C . VAL A 1 80 ? 34.528 -6.634 -51.538 1.00 65.00 80 VAL A C 1
ATOM 628 O O . VAL A 1 80 ? 34.065 -7.750 -51.872 1.00 65.00 80 VAL A O 1
#

Nearest PDB structures (foldseek):
  7fa3-assembly1_B  TM=8.264E-01  e=1.210E-02  Pseudomonas phage JBD30
  7fa3-assembly1_A  TM=8.266E-01  e=1.463E-02  Pseudomonas phage JBD30
  1b0n-assembly1_A  TM=8.340E-01  e=6.281E-02  Bacillus subtilis
  3qq6-assembly1_A  TM=7.162E-01  e=2.093E-01  Bacillus subtilis
  4yar-assembly1_A  TM=5.895E-01  e=5.080E-01  Streptomyces viridochromogenes

Sequence (80 aa):
MKPADFKRWRKGLGLSQKEAAEMLGLKRRMVQYYEKGQRDG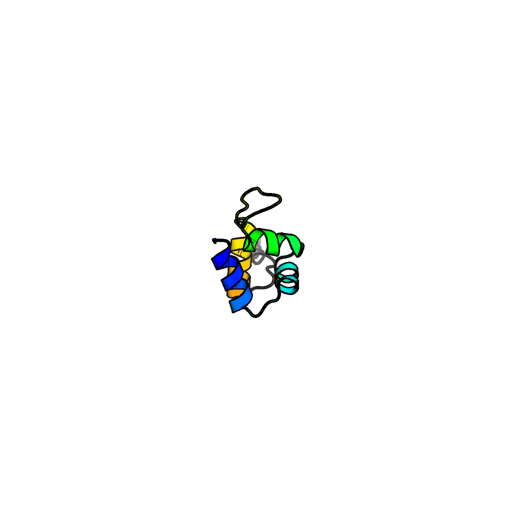KKVGVPKIVRLACYALADGVADYGGPPKPKRAAKPEKRV

Foldseek 3Di:
DALCVLVVLCVVVVHDLCVLCVLQVHDSVVNVCQNVQHDPNHGDHDDPSSVVSSVCVVVVNSDDPDDDDPDPDDDPDPDD

Solvent-accessible surface area (backbone atoms only — not comparable to full-atom values): 4965 Å² total; per-residue (Å²): 114,55,26,66,51,52,46,47,52,39,52,74,70,70,44,52,63,59,56,51,9,61,72,67,77,46,59,47,67,55,50,52,25,30,44,69,28,35,52,97,90,38,81,39,77,62,52,70,70,56,55,51,50,53,49,36,48,75,72,70,45,79,79,82,93,69,79,81,80,78,78,76,74,79,73,80,77,81,83,126

Secondary structure (DSSP, 8-state):
--HHHHHHHHHHTT--HHHHHHHTT--HHHHHHHHHTEETTEE-PPPHHHHHHHHHHHTT------SPPPPPPPPPP---

Radius of gyration: 19.83 Å; Cα contacts (8 Å, |Δi|>4): 64; chains: 1; bounding box: 47×27×58 Å

Mean predicted aligned error: 6.15 Å

pLDDT: mean 93.11, std 10.35, range [61.84, 98.69]